Protein AF-A0A3A9K9D8-F1 (afdb_monomer)

Radius of gyration: 12.77 Å; Cα contacts (8 Å, |Δi|>4): 55; chains: 1; bounding box: 31×28×35 Å

Foldseek 3Di:
DPDLQVLLQVLLVLLCVVQVVCVVVVHDGDDLVRSCVVSVHDSVSNVCSVVRHDDDDPPPPD

Sequence (62 aa):
MPQFVRTYDLVLIRVVEVVTDYVRKEWPSPTIRQLSSKIGYSEEVILESIEFGTIEPATLLQ

Nearest PDB structures (foldseek):
  3ikt-assembly1_A  TM=8.395E-01  e=2.175E+00  Thermus thermophilus HB27
  5ipl-assembly1_F  TM=6.393E-01  e=1.074E+00  Escherichia coli
  6uu7-assembly1_FFF  TM=7.065E-01  e=1.913E+00  Escherichia coli K-12
  6uu9-assembly1_FFF  TM=7.038E-01  e=1.913E+00  Escherichia coli
  1xcb-assembly1_A  TM=7.477E-01  e=3.197E+00  Thermus aquaticus

Secondary structure (DSSP, 8-state):
--TTHHHHHHHHHHHHHHHHHHHHTTPPPPPHHHHHHHHTS-HHHHHHHHHH----------

pLDDT: mean 88.43, std 16.57, range [44.53, 98.62]

Organism: NCBI:txid885475

Solvent-accessible surface area (backbone atoms only — not comparable to full-atom values): 3764 Å² total; per-residue (Å²): 136,80,72,64,63,62,52,21,23,53,49,32,52,51,50,51,53,53,53,51,53,30,58,77,66,72,45,77,83,77,50,62,66,53,47,19,71,73,73,72,48,54,54,65,58,55,51,51,9,69,75,70,31,59,83,77,74,79,74,72,87,125

Structure (mmCIF, N/CA/C/O backbone):
data_AF-A0A3A9K9D8-F1
#
_entry.id   AF-A0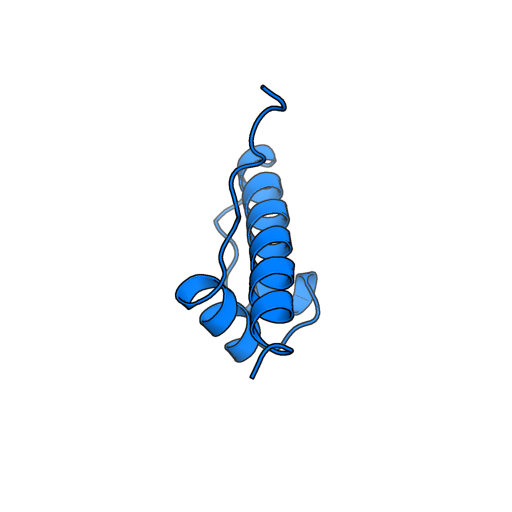A3A9K9D8-F1
#
loop_
_atom_site.group_PDB
_atom_site.id
_atom_site.type_symbol
_atom_site.label_atom_id
_atom_site.label_alt_id
_atom_site.label_comp_id
_atom_site.label_asym_id
_atom_site.label_entity_id
_atom_site.label_seq_id
_atom_site.pdbx_PDB_ins_code
_atom_site.Cartn_x
_atom_site.Cartn_y
_atom_site.Cartn_z
_atom_site.occupancy
_atom_site.B_iso_or_equiv
_atom_site.auth_seq_id
_atom_site.auth_comp_id
_atom_site.auth_asym_id
_atom_site.auth_atom_id
_atom_site.pdbx_PDB_model_num
ATOM 1 N N . MET A 1 1 ? 16.399 -2.771 -17.605 1.00 48.50 1 MET A N 1
ATOM 2 C CA . MET A 1 1 ? 15.430 -3.762 -17.090 1.00 48.50 1 MET A CA 1
ATOM 3 C C . MET A 1 1 ? 14.044 -3.119 -17.053 1.00 48.50 1 MET A C 1
ATOM 5 O O . MET A 1 1 ? 13.906 -2.172 -16.298 1.00 48.50 1 MET A O 1
ATOM 9 N N . PRO A 1 2 ? 13.055 -3.541 -17.868 1.00 53.41 2 PRO A N 1
ATOM 10 C CA . PRO A 1 2 ? 11.781 -2.816 -17.988 1.00 53.41 2 PRO A CA 1
ATOM 11 C C . PRO A 1 2 ? 10.541 -3.556 -17.440 1.00 53.41 2 PRO A C 1
ATOM 13 O O . PRO A 1 2 ? 9.431 -3.048 -17.555 1.00 53.41 2 PRO A O 1
ATOM 16 N N . GLN A 1 3 ? 10.676 -4.765 -16.882 1.00 52.00 3 GLN A N 1
ATOM 17 C CA . GLN A 1 3 ? 9.510 -5.545 -16.430 1.00 52.00 3 GLN A CA 1
ATOM 18 C C . GLN A 1 3 ? 9.014 -5.171 -15.023 1.00 52.00 3 GLN A C 1
ATOM 20 O O . GLN A 1 3 ? 7.808 -5.202 -14.816 1.00 52.00 3 GLN A O 1
ATOM 25 N N . PHE A 1 4 ? 9.898 -4.765 -14.104 1.00 57.00 4 PHE A N 1
ATOM 26 C CA . PHE A 1 4 ? 9.540 -4.484 -12.702 1.00 57.00 4 PHE A CA 1
ATOM 27 C C . PHE A 1 4 ? 8.848 -3.133 -12.481 1.00 57.00 4 PHE A C 1
ATOM 29 O O . PHE A 1 4 ? 7.921 -3.065 -11.681 1.00 57.00 4 PHE A O 1
ATOM 36 N N . VAL A 1 5 ? 9.222 -2.095 -13.241 1.00 60.00 5 VAL A N 1
ATOM 37 C CA . VAL A 1 5 ? 8.644 -0.737 -13.130 1.00 60.00 5 VAL A CA 1
ATOM 38 C C . VAL A 1 5 ? 7.114 -0.780 -13.229 1.00 60.00 5 VAL A C 1
ATOM 40 O O . VAL A 1 5 ? 6.412 -0.284 -12.359 1.00 60.00 5 VAL A O 1
ATOM 43 N N . ARG A 1 6 ? 6.592 -1.531 -14.206 1.00 76.50 6 ARG A N 1
ATOM 44 C CA . ARG A 1 6 ? 5.143 -1.649 -14.434 1.00 76.50 6 ARG A CA 1
ATOM 45 C C . ARG A 1 6 ? 4.396 -2.387 -13.320 1.00 76.50 6 ARG A C 1
ATOM 47 O O . ARG A 1 6 ? 3.198 -2.171 -13.159 1.00 76.50 6 ARG A O 1
ATOM 54 N N . THR A 1 7 ? 5.068 -3.271 -12.581 1.00 87.38 7 THR A N 1
ATOM 55 C CA . THR A 1 7 ? 4.453 -3.969 -11.443 1.00 87.38 7 THR A CA 1
ATOM 56 C C . THR A 1 7 ? 4.265 -3.007 -10.279 1.00 87.38 7 THR A C 1
ATOM 58 O O . THR A 1 7 ? 3.185 -2.980 -9.698 1.00 87.38 7 THR A O 1
ATOM 61 N N . TYR A 1 8 ? 5.271 -2.183 -9.982 1.00 94.12 8 TYR A N 1
ATOM 62 C CA . TYR A 1 8 ? 5.188 -1.194 -8.910 1.00 94.12 8 TYR A CA 1
ATOM 63 C C . TYR A 1 8 ? 4.138 -0.124 -9.191 1.00 94.12 8 TYR A C 1
ATOM 65 O O . TYR A 1 8 ? 3.329 0.167 -8.316 1.00 94.12 8 TYR A O 1
ATOM 73 N N . ASP A 1 9 ? 4.064 0.375 -10.424 1.00 94.00 9 ASP A N 1
ATOM 74 C CA . ASP A 1 9 ? 3.038 1.345 -10.822 1.00 94.00 9 ASP A CA 1
ATOM 75 C C . ASP A 1 9 ? 1.627 0.767 -10.635 1.00 94.00 9 ASP A C 1
ATOM 77 O O . ASP A 1 9 ? 0.744 1.394 -10.046 1.00 94.00 9 ASP A O 1
ATOM 81 N N . LEU A 1 10 ? 1.416 -0.476 -11.083 1.00 93.75 10 LEU A N 1
ATOM 82 C CA . LEU A 1 10 ? 0.126 -1.150 -10.960 1.00 93.75 10 LEU A CA 1
ATOM 83 C C . LEU A 1 10 ? -0.253 -1.396 -9.497 1.00 93.75 10 LEU A C 1
ATOM 85 O O . LEU A 1 10 ? -1.399 -1.166 -9.108 1.00 93.75 10 LEU A O 1
ATOM 89 N N . VAL A 1 11 ? 0.689 -1.856 -8.677 1.00 96.50 11 VAL A N 1
ATOM 90 C CA . VAL A 1 11 ? 0.449 -2.079 -7.248 1.00 96.50 11 VAL A CA 1
ATOM 91 C C . VAL A 1 11 ? 0.196 -0.752 -6.532 1.00 96.50 11 VAL A C 1
ATOM 93 O O . VAL A 1 11 ? -0.726 -0.682 -5.720 1.00 96.50 11 VAL A O 1
ATOM 96 N N . LEU A 1 12 ? 0.916 0.317 -6.874 1.00 96.81 12 LEU A N 1
ATOM 97 C CA . LEU A 1 12 ? 0.698 1.651 -6.320 1.00 96.81 12 LEU A CA 1
ATOM 98 C C . LEU A 1 12 ? -0.704 2.184 -6.647 1.00 96.81 12 LEU A C 1
ATOM 100 O O . LEU A 1 12 ? -1.389 2.681 -5.752 1.00 96.81 12 LEU A O 1
ATOM 104 N N . ILE A 1 13 ? -1.185 2.004 -7.883 1.00 95.62 13 ILE A N 1
ATOM 105 C CA . ILE A 1 13 ? -2.570 2.339 -8.258 1.00 95.62 13 ILE A CA 1
ATOM 106 C C . ILE A 1 13 ? -3.561 1.598 -7.352 1.00 95.62 13 ILE A C 1
ATOM 108 O O . ILE A 1 13 ? -4.474 2.214 -6.800 1.00 95.62 13 ILE A O 1
ATOM 112 N N . ARG A 1 14 ? -3.360 0.293 -7.123 1.00 97.12 14 ARG A N 1
ATOM 113 C C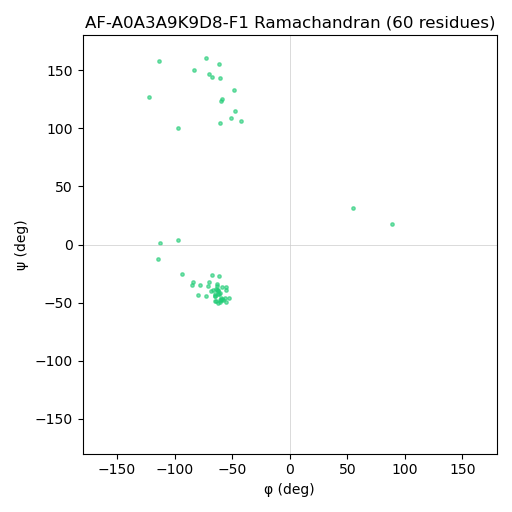A . ARG A 1 14 ? -4.222 -0.490 -6.221 1.00 97.12 14 ARG A CA 1
ATOM 114 C C . ARG A 1 14 ? -4.152 -0.015 -4.771 1.00 97.12 14 ARG A C 1
ATOM 116 O O . ARG A 1 14 ? -5.179 0.013 -4.095 1.00 97.12 14 ARG A O 1
ATOM 123 N N . VAL A 1 15 ? -2.972 0.370 -4.286 1.00 98.00 15 VAL A N 1
ATOM 124 C CA . VAL A 1 15 ? -2.808 0.953 -2.946 1.00 98.00 15 VAL A CA 1
ATOM 125 C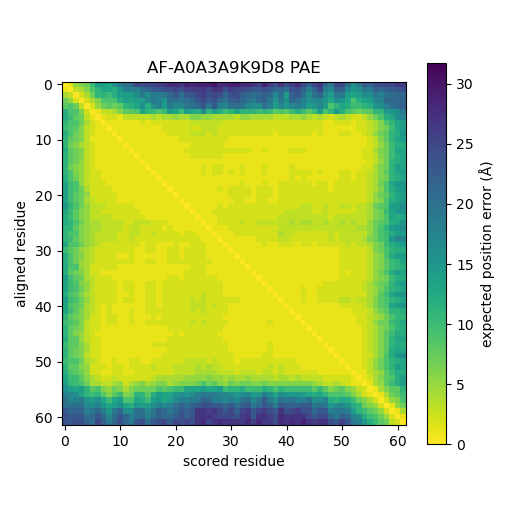 C . VAL A 1 15 ? -3.630 2.236 -2.830 1.00 98.00 15 VAL A C 1
ATOM 127 O O . VAL A 1 15 ? -4.401 2.373 -1.879 1.00 98.00 15 VAL A O 1
ATOM 130 N N . VAL A 1 16 ? -3.545 3.134 -3.815 1.00 97.31 16 VAL A N 1
ATOM 131 C CA . VAL A 1 16 ? -4.326 4.380 -3.839 1.00 97.31 16 VAL A CA 1
ATOM 132 C C . VAL A 1 16 ? -5.828 4.105 -3.889 1.00 97.31 16 VAL A C 1
ATOM 134 O O . VAL A 1 16 ? -6.579 4.740 -3.146 1.00 97.31 16 VAL A O 1
ATOM 137 N N . GLU A 1 17 ? -6.286 3.139 -4.691 1.00 96.69 17 GLU A N 1
ATOM 138 C CA . GLU A 1 17 ? -7.697 2.725 -4.731 1.00 96.69 17 GLU A CA 1
ATOM 139 C C . GLU A 1 17 ? -8.189 2.264 -3.352 1.00 96.69 17 GLU A C 1
ATOM 141 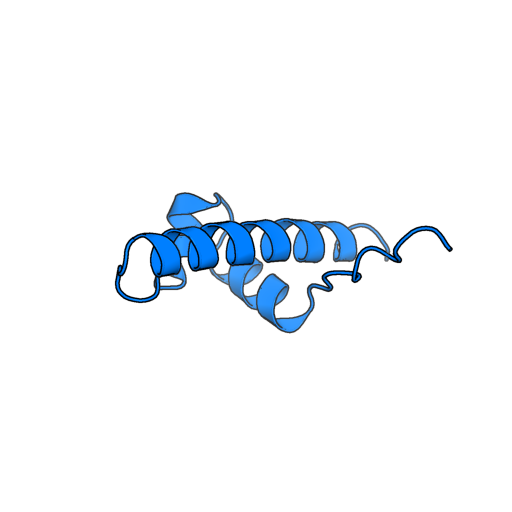O O . GLU A 1 17 ? -9.241 2.706 -2.881 1.00 96.69 17 GLU A O 1
ATOM 146 N N . VAL A 1 18 ? -7.415 1.408 -2.676 1.00 97.94 18 VAL A N 1
ATOM 147 C CA . VAL A 1 18 ? -7.766 0.897 -1.347 1.00 97.94 18 VAL A CA 1
ATOM 148 C C . VAL A 1 18 ? -7.778 2.017 -0.313 1.00 97.94 18 VAL A C 1
ATOM 150 O O . VAL A 1 18 ? -8.750 2.133 0.429 1.00 97.94 18 VAL A O 1
ATOM 153 N N . VAL A 1 19 ? -6.746 2.857 -0.258 1.00 97.69 19 VAL A N 1
ATOM 154 C CA . VAL A 1 19 ? -6.684 3.968 0.705 1.00 97.69 19 VAL A CA 1
ATOM 155 C C . VAL A 1 19 ? -7.824 4.962 0.461 1.00 97.69 19 VAL A C 1
ATOM 157 O O . VAL A 1 19 ? -8.474 5.392 1.412 1.00 97.69 19 VAL A O 1
ATOM 160 N N . THR A 1 20 ? -8.147 5.260 -0.799 1.00 97.38 20 THR A N 1
ATOM 161 C CA . THR A 1 20 ? -9.283 6.123 -1.160 1.00 97.38 20 THR A CA 1
ATOM 162 C C . THR A 1 20 ? -10.614 5.543 -0.677 1.00 97.38 20 THR A C 1
ATOM 164 O O . THR A 1 20 ? -11.454 6.275 -0.155 1.00 97.38 20 THR A O 1
ATOM 167 N N . ASP A 1 21 ? -10.817 4.232 -0.815 1.00 97.75 21 ASP A N 1
ATOM 168 C CA . ASP A 1 21 ? -12.004 3.539 -0.300 1.00 97.75 21 ASP A CA 1
ATOM 169 C C . ASP A 1 21 ? -12.103 3.628 1.233 1.00 97.75 21 ASP A C 1
ATOM 171 O O . ASP A 1 21 ? -13.186 3.858 1.770 1.00 97.75 21 ASP A O 1
ATOM 175 N N . TYR A 1 22 ? -10.976 3.515 1.940 1.00 97.75 22 TYR A N 1
ATOM 176 C CA . TYR A 1 22 ? -10.925 3.675 3.396 1.00 97.75 22 TYR A CA 1
ATOM 177 C C . TYR A 1 22 ? -11.280 5.099 3.831 1.00 97.75 22 TYR A C 1
ATOM 179 O O . TYR A 1 22 ? -12.091 5.266 4.739 1.00 97.75 22 TYR A O 1
ATOM 187 N N . VAL A 1 23 ? -10.744 6.114 3.144 1.00 97.50 23 VAL A N 1
ATOM 188 C CA . VAL A 1 23 ? -11.085 7.524 3.391 1.00 97.50 23 VAL A CA 1
ATOM 189 C C . VAL A 1 23 ? -12.582 7.762 3.190 1.00 97.50 23 VAL A C 1
ATOM 191 O O . VAL A 1 23 ? -13.228 8.346 4.054 1.00 97.50 23 VAL A O 1
ATOM 194 N N . ARG A 1 24 ? -13.164 7.260 2.092 1.00 97.75 24 ARG A N 1
ATOM 195 C CA . ARG A 1 24 ? -14.604 7.402 1.796 1.00 97.75 24 ARG A CA 1
ATOM 196 C C . ARG A 1 24 ? -15.513 6.753 2.840 1.00 97.75 24 ARG A C 1
ATOM 198 O O . ARG A 1 24 ? -16.660 7.163 2.971 1.00 97.75 24 ARG A O 1
ATOM 205 N N . LYS A 1 25 ? -15.025 5.725 3.532 1.00 97.94 25 LYS A N 1
ATOM 206 C CA . LYS A 1 25 ? -15.759 4.985 4.569 1.00 97.94 25 LYS A CA 1
ATOM 207 C C . LYS A 1 25 ? -15.439 5.455 5.985 1.00 97.94 25 LYS A C 1
ATOM 209 O O . LYS A 1 25 ? -15.918 4.838 6.932 1.00 97.94 25 LYS A O 1
ATOM 214 N N . GLU A 1 26 ? -14.618 6.497 6.122 1.00 97.56 26 GLU A N 1
ATOM 215 C CA . GLU A 1 26 ? -14.143 7.011 7.412 1.00 97.56 26 GLU A CA 1
ATOM 216 C C . GLU A 1 26 ? -13.464 5.922 8.265 1.00 97.56 26 GLU A C 1
ATOM 218 O O . GLU A 1 26 ? -13.521 5.918 9.495 1.00 97.56 26 GLU A O 1
ATOM 223 N N . TRP A 1 27 ? -12.817 4.957 7.607 1.00 97.38 27 TRP A N 1
ATOM 224 C CA . TRP A 1 27 ? -12.078 3.893 8.275 1.00 97.38 27 TRP A CA 1
ATOM 225 C C . TRP A 1 27 ? -10.667 4.353 8.657 1.00 97.38 27 TRP A C 1
ATOM 227 O O . TRP A 1 27 ? -10.071 5.176 7.956 1.00 97.38 27 TRP A O 1
ATOM 237 N N . PRO A 1 28 ? -10.084 3.803 9.740 1.00 97.56 28 PRO A N 1
ATOM 238 C CA . PRO A 1 28 ? -8.691 4.068 10.075 1.00 97.56 28 PRO A CA 1
ATOM 239 C C . PRO A 1 28 ? -7.777 3.592 8.945 1.00 97.56 28 PRO A C 1
ATOM 241 O O . PRO A 1 28 ? -8.038 2.549 8.348 1.00 97.56 28 PRO A O 1
ATOM 244 N N . SER A 1 29 ? -6.699 4.335 8.682 1.00 96.12 29 SER A N 1
ATOM 245 C CA . SER A 1 29 ? -5.740 4.008 7.618 1.00 96.12 29 SER A CA 1
ATOM 246 C C . SER A 1 29 ? -5.311 2.532 7.674 1.00 96.12 29 SER A C 1
ATOM 248 O O . SER A 1 29 ? -4.999 2.034 8.763 1.00 96.12 29 SER A O 1
ATOM 250 N N . PRO A 1 30 ? -5.299 1.811 6.537 1.00 98.00 30 PRO A N 1
ATOM 251 C CA . PRO A 1 30 ? -4.905 0.413 6.525 1.00 98.00 30 PRO A CA 1
ATOM 252 C C . PRO A 1 30 ? -3.417 0.256 6.851 1.00 98.00 30 PRO A C 1
ATOM 254 O O . PRO A 1 30 ? -2.567 1.033 6.422 1.00 98.00 30 PRO A O 1
ATOM 257 N N . THR A 1 31 ? -3.089 -0.815 7.565 1.00 98.50 31 THR A N 1
ATOM 258 C CA . THR A 1 31 ? -1.703 -1.267 7.740 1.00 98.50 31 THR A CA 1
ATOM 259 C C . THR A 1 31 ? -1.161 -1.890 6.449 1.00 98.50 31 THR A C 1
ATOM 261 O O . THR A 1 31 ? -1.929 -2.379 5.617 1.00 98.50 31 THR A O 1
ATOM 264 N N . ILE A 1 32 ? 0.166 -1.977 6.311 1.00 98.50 32 ILE A N 1
ATOM 265 C CA . ILE A 1 32 ? 0.815 -2.658 5.173 1.00 98.50 32 ILE A CA 1
ATOM 266 C C . ILE A 1 32 ? 0.340 -4.111 5.037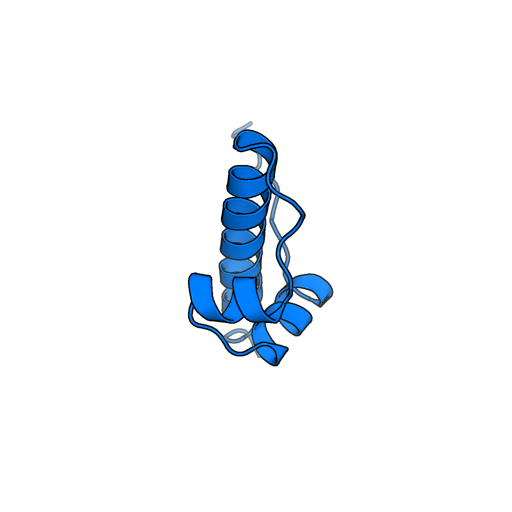 1.00 98.50 32 ILE A C 1
ATOM 268 O O . ILE A 1 32 ? 0.042 -4.566 3.936 1.00 98.50 32 ILE A O 1
ATOM 272 N N . ARG A 1 33 ? 0.153 -4.820 6.156 1.00 98.62 33 ARG A N 1
ATOM 273 C CA . ARG A 1 33 ? -0.391 -6.186 6.160 1.00 98.62 33 ARG A CA 1
ATOM 274 C C . ARG A 1 33 ? -1.817 -6.268 5.623 1.00 98.62 33 ARG A C 1
ATOM 276 O O . ARG A 1 33 ? -2.154 -7.212 4.909 1.00 98.62 33 ARG A O 1
ATOM 283 N N . GLN A 1 34 ? -2.662 -5.293 5.955 1.00 98.50 34 GLN A N 1
ATOM 284 C CA . GLN A 1 34 ? -4.026 -5.218 5.423 1.00 98.50 34 GLN A CA 1
ATOM 285 C C . GLN A 1 34 ? -4.026 -4.892 3.928 1.00 98.50 34 GLN A C 1
ATOM 287 O O . GLN A 1 34 ? -4.795 -5.499 3.187 1.00 98.50 34 GLN A O 1
ATOM 292 N N . LEU A 1 35 ? -3.142 -3.996 3.473 1.00 98.56 35 LEU A N 1
ATOM 293 C CA . LEU A 1 35 ? -2.939 -3.727 2.047 1.00 98.56 35 LEU A CA 1
ATOM 294 C C . LEU A 1 35 ? -2.485 -4.992 1.312 1.00 98.56 35 LEU A C 1
ATOM 296 O O . LEU A 1 35 ? -3.110 -5.378 0.330 1.00 98.56 35 LEU A O 1
ATOM 300 N N . SER A 1 36 ? -1.475 -5.687 1.837 1.00 98.50 36 SER A N 1
ATOM 301 C CA . SER A 1 36 ? -0.977 -6.959 1.302 1.00 98.50 36 SER A CA 1
ATOM 302 C C . SER A 1 36 ? -2.096 -8.000 1.189 1.00 98.50 36 SER A C 1
ATOM 304 O O . SER A 1 36 ? -2.333 -8.543 0.110 1.00 98.50 36 SER A O 1
ATOM 306 N N . SER A 1 37 ? -2.869 -8.190 2.263 1.00 98.12 37 SER A N 1
ATOM 307 C CA . SER A 1 37 ? -3.990 -9.140 2.293 1.00 98.12 37 SER A CA 1
ATOM 308 C C . SER A 1 37 ? -5.107 -8.779 1.306 1.00 98.12 37 SER A C 1
ATOM 310 O O . SER A 1 37 ? -5.752 -9.670 0.761 1.00 98.12 37 SER A O 1
ATOM 312 N N . LYS A 1 38 ? -5.361 -7.483 1.077 1.00 97.38 38 LYS A N 1
ATOM 313 C CA . LYS A 1 38 ? -6.447 -7.003 0.206 1.00 97.38 38 LYS A CA 1
ATOM 314 C C . LYS A 1 38 ? -6.053 -6.949 -1.272 1.00 97.38 38 LYS A C 1
ATOM 316 O O . LYS A 1 38 ? -6.905 -7.181 -2.123 1.00 97.38 38 LYS A O 1
ATOM 321 N N . ILE A 1 39 ? -4.797 -6.626 -1.578 1.00 97.25 39 ILE A N 1
ATOM 322 C CA . ILE A 1 39 ? -4.299 -6.432 -2.951 1.00 97.25 39 ILE A CA 1
ATOM 323 C C . ILE A 1 39 ? -3.692 -7.732 -3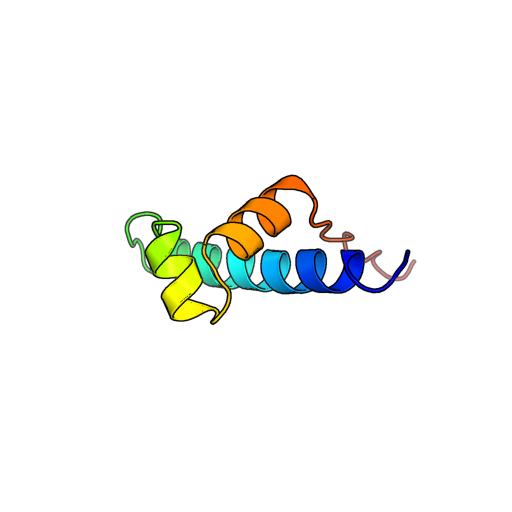.511 1.00 97.25 39 ILE A C 1
ATOM 325 O O . ILE A 1 39 ? -3.706 -7.934 -4.723 1.00 97.25 39 ILE A O 1
ATOM 329 N N . GLY A 1 40 ? -3.214 -8.641 -2.653 1.00 97.25 40 GLY A N 1
ATOM 330 C CA . GLY A 1 40 ? -2.687 -9.950 -3.060 1.00 97.25 40 GLY A CA 1
ATOM 331 C C . GLY A 1 40 ? -1.192 -9.969 -3.394 1.00 97.25 40 GLY A C 1
ATOM 332 O O . GLY A 1 40 ? -0.729 -10.909 -4.034 1.00 97.25 40 GLY A O 1
ATOM 333 N N . TYR A 1 41 ? -0.438 -8.956 -2.961 1.00 97.25 41 TYR A N 1
ATOM 334 C CA . TYR A 1 41 ? 1.025 -8.893 -3.085 1.00 97.25 41 TYR A CA 1
ATOM 335 C C . TYR A 1 41 ? 1.684 -8.947 -1.706 1.00 97.25 41 TYR A C 1
ATOM 337 O O . TYR A 1 41 ? 1.041 -8.633 -0.703 1.0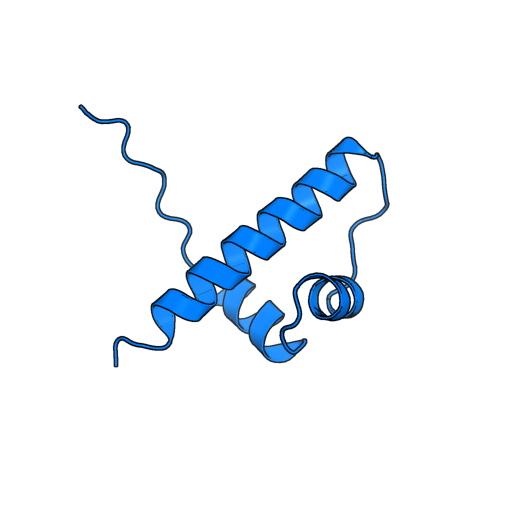0 97.25 41 TYR A O 1
ATOM 345 N N . SER A 1 42 ? 2.956 -9.353 -1.635 1.00 98.06 42 SER A N 1
ATOM 346 C CA . SER A 1 42 ? 3.704 -9.384 -0.371 1.00 98.06 42 SER A CA 1
ATOM 347 C C . SER A 1 42 ? 3.833 -7.984 0.240 1.00 98.06 42 SER A C 1
ATOM 349 O O . SER A 1 42 ? 3.789 -6.982 -0.471 1.00 98.06 42 SER A O 1
ATOM 351 N N . GLU A 1 43 ? 4.017 -7.908 1.562 1.00 98.56 43 GLU A N 1
ATOM 352 C CA . GLU A 1 43 ? 4.263 -6.634 2.259 1.00 98.56 43 GLU A CA 1
ATOM 353 C C . GLU A 1 43 ? 5.472 -5.879 1.665 1.00 98.56 43 GLU A C 1
ATOM 355 O O . GLU A 1 43 ? 5.420 -4.661 1.529 1.00 98.56 43 GLU A O 1
ATOM 360 N N . GLU A 1 44 ? 6.513 -6.603 1.240 1.00 97.88 44 GLU A N 1
ATOM 361 C CA . GLU A 1 44 ? 7.693 -6.051 0.560 1.00 97.88 44 GLU A CA 1
ATOM 362 C C . GLU A 1 44 ? 7.331 -5.383 -0.770 1.00 97.88 44 GLU A C 1
ATOM 364 O O . GLU A 1 44 ? 7.633 -4.211 -0.960 1.00 97.88 44 GLU A O 1
ATOM 369 N N . VAL A 1 45 ? 6.582 -6.067 -1.644 1.00 97.19 45 VAL A N 1
ATOM 370 C CA . VAL A 1 45 ? 6.162 -5.486 -2.928 1.00 97.19 45 VAL A CA 1
ATOM 371 C C . VAL A 1 45 ? 5.267 -4.265 -2.715 1.00 97.19 45 VAL A C 1
ATOM 373 O O . VAL A 1 45 ? 5.367 -3.302 -3.470 1.00 97.19 45 VAL A O 1
ATOM 376 N N . ILE A 1 46 ? 4.413 -4.258 -1.684 1.00 98.44 46 ILE A N 1
ATOM 377 C CA . ILE A 1 46 ? 3.615 -3.074 -1.327 1.00 98.44 46 ILE A CA 1
ATOM 378 C C . ILE A 1 46 ? 4.525 -1.892 -0.968 1.00 98.44 46 ILE A C 1
ATOM 380 O O . ILE A 1 46 ? 4.305 -0.793 -1.472 1.00 98.44 46 ILE A O 1
ATOM 384 N N . LEU A 1 47 ? 5.534 -2.109 -0.120 1.00 98.25 47 LEU A N 1
ATOM 385 C CA . LEU A 1 47 ? 6.472 -1.064 0.299 1.00 98.25 47 LEU A CA 1
ATOM 386 C C . LEU A 1 47 ? 7.305 -0.542 -0.875 1.00 98.25 47 LEU A C 1
ATOM 388 O O . LEU A 1 47 ? 7.339 0.666 -1.096 1.00 98.25 47 LEU A O 1
ATOM 392 N N . GLU A 1 48 ? 7.887 -1.436 -1.674 1.00 97.06 48 GLU A N 1
ATOM 393 C CA . GLU A 1 48 ? 8.646 -1.071 -2.875 1.00 97.06 48 GLU A CA 1
ATOM 394 C C . GLU A 1 48 ? 7.785 -0.287 -3.871 1.00 97.06 48 GLU A C 1
ATOM 396 O O . GLU A 1 48 ? 8.252 0.659 -4.493 1.00 97.06 48 GLU A O 1
ATOM 401 N N . SER A 1 49 ? 6.500 -0.627 -3.995 1.00 96.44 49 SER A N 1
ATOM 402 C CA . SER A 1 49 ? 5.587 0.096 -4.886 1.00 96.44 49 SER A CA 1
ATOM 403 C C . SER A 1 49 ? 5.267 1.503 -4.390 1.00 96.44 49 SER A C 1
ATOM 405 O O . SER A 1 49 ? 5.063 2.401 -5.199 1.00 96.44 49 SER A O 1
ATOM 407 N N . ILE A 1 50 ? 5.226 1.714 -3.072 1.00 96.19 50 ILE A N 1
ATOM 408 C CA . ILE A 1 50 ? 5.062 3.048 -2.479 1.00 96.19 50 ILE A CA 1
ATOM 409 C C . ILE A 1 50 ? 6.335 3.885 -2.670 1.00 96.19 50 ILE A C 1
ATOM 411 O O . ILE A 1 50 ? 6.236 5.092 -2.873 1.00 96.19 50 ILE A O 1
ATOM 415 N N . GLU A 1 51 ? 7.512 3.260 -2.608 1.00 96.12 51 GLU A N 1
ATOM 416 C CA . GLU A 1 51 ? 8.802 3.945 -2.744 1.00 96.12 51 GLU A CA 1
ATOM 417 C C . GLU A 1 51 ? 9.172 4.249 -4.204 1.00 96.12 51 GLU A C 1
ATOM 419 O O . GLU A 1 51 ? 9.637 5.347 -4.509 1.00 96.12 51 GLU A O 1
ATOM 424 N N . PHE A 1 52 ? 8.956 3.290 -5.107 1.00 94.62 52 PHE A N 1
ATOM 425 C CA . PHE A 1 52 ? 9.456 3.328 -6.485 1.00 94.62 52 PHE A CA 1
ATOM 426 C C . PHE A 1 52 ? 8.362 3.413 -7.554 1.00 94.62 52 PHE A C 1
ATOM 428 O O . PHE A 1 52 ? 8.678 3.646 -8.722 1.00 94.62 52 PHE A O 1
ATOM 435 N N . GLY A 1 53 ? 7.094 3.197 -7.196 1.00 91.62 53 GLY A N 1
ATOM 436 C CA . GLY A 1 53 ? 5.986 3.275 -8.142 1.00 91.62 53 GLY A CA 1
ATOM 437 C C . GLY A 1 53 ? 5.720 4.709 -8.592 1.00 91.62 53 GLY A C 1
ATOM 438 O O . GLY A 1 53 ? 5.865 5.668 -7.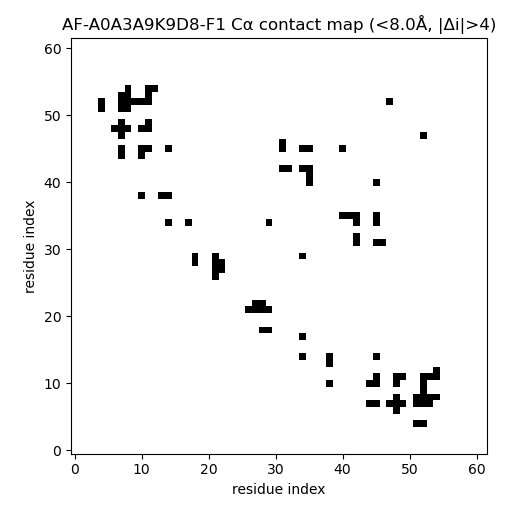834 1.00 91.62 53 GLY A O 1
ATOM 439 N N . THR A 1 54 ? 5.290 4.858 -9.839 1.00 91.75 54 THR A N 1
ATOM 440 C CA . THR A 1 54 ? 4.910 6.139 -10.430 1.00 91.75 54 THR A CA 1
ATOM 441 C C . THR A 1 54 ? 3.472 6.070 -10.926 1.00 91.75 54 THR A C 1
ATOM 443 O O . THR A 1 54 ? 3.097 5.202 -11.709 1.00 91.75 54 THR A O 1
ATOM 446 N N . ILE A 1 55 ? 2.647 7.024 -10.493 1.00 85.94 55 ILE A N 1
ATOM 447 C CA . ILE A 1 55 ? 1.349 7.278 -11.117 1.00 85.94 55 ILE A CA 1
ATOM 448 C C . ILE A 1 55 ? 1.578 8.427 -12.085 1.00 85.94 55 ILE A C 1
ATOM 450 O O . ILE A 1 55 ? 1.656 9.583 -11.663 1.00 85.94 55 ILE A O 1
ATOM 454 N N . GLU A 1 56 ? 1.723 8.116 -13.374 1.00 77.56 56 GLU A N 1
ATOM 455 C CA . GLU A 1 56 ? 1.720 9.175 -14.375 1.00 77.56 56 GLU A CA 1
ATOM 456 C C . GLU A 1 56 ? 0.373 9.906 -14.284 1.00 77.56 56 GLU A C 1
ATOM 458 O O . GLU A 1 56 ? -0.683 9.264 -14.373 1.00 77.56 56 GLU A O 1
ATOM 463 N N . PRO A 1 57 ? 0.363 11.233 -14.065 1.00 62.03 57 PRO A N 1
ATOM 464 C CA . PRO A 1 57 ? -0.868 11.986 -14.186 1.00 62.03 57 PRO A CA 1
ATOM 465 C C . PRO A 1 57 ? -1.355 11.775 -15.614 1.00 62.03 57 PRO A C 1
ATOM 467 O O . PRO A 1 57 ? -0.596 12.014 -16.552 1.00 62.03 57 PRO A O 1
ATOM 470 N N . ALA A 1 58 ? -2.595 11.305 -15.776 1.00 60.06 58 ALA A N 1
ATOM 471 C CA . ALA A 1 58 ? -3.209 11.226 -17.091 1.00 60.06 58 ALA A CA 1
ATOM 472 C C . ALA A 1 58 ? -3.053 12.607 -17.728 1.00 60.06 58 ALA A C 1
ATOM 474 O O . ALA A 1 58 ? -3.651 13.579 -17.258 1.00 60.06 58 ALA A O 1
ATOM 475 N N . THR A 1 59 ? -2.186 12.715 -18.735 1.00 56.59 59 THR A N 1
ATOM 476 C CA . THR A 1 59 ? -2.089 13.920 -19.537 1.00 56.59 59 THR A CA 1
ATOM 477 C C . THR A 1 59 ? -3.464 14.057 -20.159 1.00 56.59 59 THR A C 1
ATOM 479 O O . THR A 1 59 ? -3.869 13.258 -21.002 1.00 56.59 59 THR A O 1
ATOM 482 N N . LEU A 1 60 ? -4.248 15.000 -19.630 1.00 48.66 60 LEU A N 1
ATOM 483 C CA . LEU A 1 60 ? -5.473 15.442 -20.271 1.00 48.66 60 LEU A CA 1
ATOM 484 C C . LEU A 1 60 ? -5.087 15.686 -21.722 1.00 48.66 60 L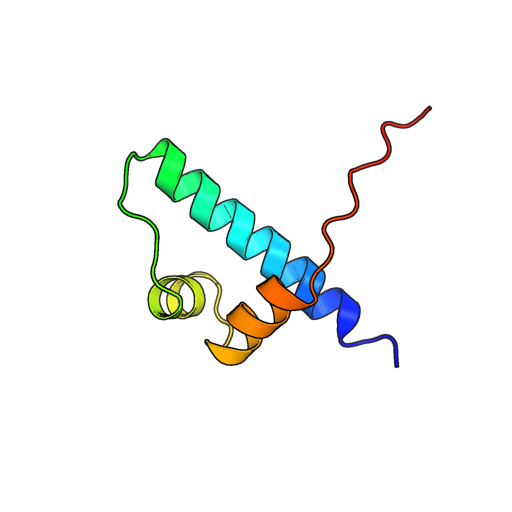EU A C 1
ATOM 486 O O . LEU A 1 60 ? -4.215 16.515 -21.970 1.00 48.66 60 LEU A O 1
ATOM 490 N N . LEU A 1 61 ? -5.655 14.883 -22.624 1.00 53.50 61 LEU A N 1
ATOM 491 C CA . LEU A 1 61 ? -5.511 15.022 -24.066 1.00 53.50 61 LEU A CA 1
ATOM 492 C C . LEU A 1 61 ? -5.631 16.517 -24.395 1.00 53.50 61 LEU A C 1
ATOM 494 O O . LEU A 1 61 ? -6.715 17.085 -24.248 1.00 53.50 61 LEU A O 1
ATOM 498 N N . GLN A 1 62 ? -4.500 17.146 -24.721 1.00 44.53 62 GLN A N 1
ATOM 499 C CA . GLN A 1 62 ? -4.444 18.503 -25.255 1.00 44.53 62 GLN A CA 1
ATOM 500 C C . GLN A 1 62 ? -4.598 18.440 -26.768 1.00 44.53 62 GLN A C 1
ATOM 502 O O . GLN A 1 62 ? -4.004 17.518 -27.376 1.00 44.53 62 GLN A O 1
#

Mean predicted aligned error: 5.82 Å